Protein AF-A0A174TUD9-F1 (afdb_monomer_lite)

Foldseek 3Di:
DDPDDDDQPAWDFDAAPQPRDTDTDNDPPDRHNDPVSVVNVVVVVLQVVQWDWAAAPQPRDIDIDSDDPDRHRDPVSVVVVVVVVVVVVVVVVVVVVPPDPDDDDDDDDD

Sequence (110 aa):
MKAGEHTVGQPFKLICKCCGKEFESKRSNTLFCGPNCRAKFYRQEAAENRKRECVCENCGMTFTTTRSDVKFCCDECRYAAQIKRQGARKKALRETKHEPALPDKEQKAA

Radius of gyration: 32.43 Å; chains: 1; bounding box: 46×22×115 Å

Structure (mmCIF, N/CA/C/O backbone):
data_AF-A0A174TUD9-F1
#
_entry.id   AF-A0A174TUD9-F1
#
loop_
_atom_site.group_PDB
_atom_site.id
_atom_site.type_symbol
_atom_site.label_atom_id
_atom_site.label_alt_id
_atom_site.label_comp_id
_atom_site.label_asym_id
_atom_site.label_entity_id
_atom_site.label_seq_id
_atom_site.pdbx_PDB_ins_code
_atom_site.Cartn_x
_atom_site.Cartn_y
_atom_site.Cartn_z
_atom_site.occupancy
_atom_site.B_iso_or_equiv
_atom_site.auth_seq_id
_atom_site.auth_comp_id
_atom_site.auth_asym_id
_atom_site.auth_atom_id
_atom_site.pdbx_PDB_model_num
ATOM 1 N N . MET A 1 1 ? -3.784 -12.865 35.724 1.00 46.25 1 MET A N 1
ATOM 2 C CA . MET A 1 1 ? -5.047 -12.166 36.043 1.00 46.25 1 MET A CA 1
ATOM 3 C C . MET A 1 1 ? -6.158 -13.200 35.982 1.00 46.25 1 MET A C 1
ATOM 5 O O . MET A 1 1 ? -6.319 -13.816 34.937 1.00 46.25 1 MET A O 1
ATOM 9 N N . LYS A 1 2 ? -6.805 -13.504 37.113 1.00 45.38 2 LYS A N 1
ATOM 10 C CA . LYS A 1 2 ? -7.847 -14.539 37.188 1.00 45.38 2 LYS A CA 1
ATOM 11 C C . LYS A 1 2 ? -9.065 -14.101 36.372 1.00 45.38 2 LYS A C 1
ATOM 13 O O . LYS A 1 2 ? -9.601 -13.021 36.595 1.00 45.38 2 LYS A O 1
ATOM 18 N N . ALA A 1 3 ? -9.489 -14.948 35.440 1.00 55.81 3 ALA A N 1
ATOM 19 C CA . ALA A 1 3 ? -10.793 -14.849 34.807 1.00 55.81 3 ALA A CA 1
ATOM 20 C C . ALA A 1 3 ? -11.847 -15.266 35.841 1.00 55.81 3 ALA A C 1
ATOM 22 O O . ALA A 1 3 ? -11.876 -16.431 36.228 1.00 55.81 3 ALA A O 1
ATOM 23 N N . GLY A 1 4 ? -12.673 -14.338 36.327 1.00 60.88 4 GLY A N 1
ATOM 24 C CA . GLY A 1 4 ? -13.830 -14.746 37.128 1.00 60.88 4 GLY A CA 1
ATOM 25 C C . GLY A 1 4 ? -14.550 -13.662 37.916 1.00 60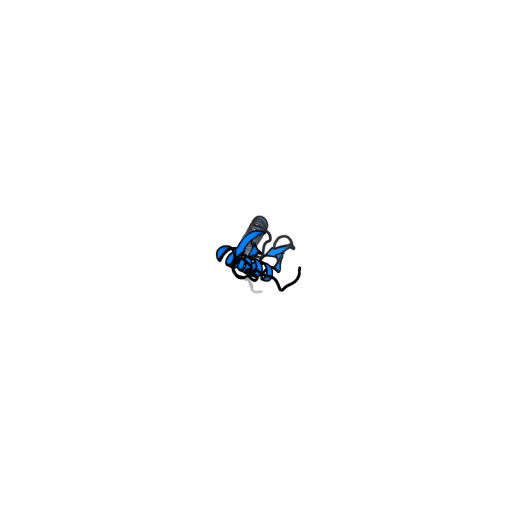.88 4 GLY A C 1
ATOM 26 O O . GLY A 1 4 ? -15.771 -13.687 37.957 1.00 60.88 4 GLY A O 1
ATOM 27 N N . GLU A 1 5 ? -13.853 -12.688 38.494 1.00 56.50 5 GLU A N 1
ATOM 28 C CA . GLU A 1 5 ? -14.497 -11.718 39.392 1.00 56.50 5 GLU A CA 1
ATOM 29 C C . GLU A 1 5 ? -14.609 -10.357 38.709 1.00 56.50 5 GLU A C 1
ATOM 31 O O . GLU A 1 5 ? -13.723 -9.512 38.800 1.00 56.50 5 GLU A O 1
ATOM 36 N N . HIS A 1 6 ? -15.701 -10.157 37.973 1.00 63.59 6 HIS A N 1
ATOM 37 C CA . HIS A 1 6 ? -16.138 -8.823 37.577 1.00 63.59 6 HIS A CA 1
ATOM 38 C C . HIS A 1 6 ? -17.434 -8.492 38.307 1.00 63.59 6 HIS A C 1
ATOM 40 O O . HIS A 1 6 ? -18.394 -9.261 38.295 1.00 63.59 6 HIS A O 1
ATOM 46 N N . THR A 1 7 ? -17.451 -7.330 38.946 1.00 66.25 7 THR A N 1
ATOM 47 C CA . THR A 1 7 ? -18.651 -6.758 39.544 1.00 66.25 7 THR A CA 1
ATOM 48 C C . THR A 1 7 ? -19.659 -6.475 38.431 1.00 66.25 7 THR A C 1
ATOM 50 O O . THR A 1 7 ? -19.374 -5.771 37.458 1.00 66.25 7 THR A O 1
ATOM 53 N N . VAL A 1 8 ? -20.846 -7.074 38.535 1.00 68.25 8 VAL A N 1
ATOM 54 C CA . VAL A 1 8 ? -21.932 -6.872 37.571 1.00 68.25 8 VAL A CA 1
ATOM 55 C C . VAL A 1 8 ? -22.274 -5.378 37.543 1.00 68.25 8 VAL A C 1
ATOM 57 O O . VAL A 1 8 ? -22.743 -4.830 38.534 1.00 68.25 8 VAL A O 1
ATOM 60 N N . GLY A 1 9 ? -22.001 -4.710 36.417 1.00 72.00 9 GLY A N 1
ATOM 61 C CA . GLY A 1 9 ? -22.307 -3.289 36.204 1.00 72.00 9 GLY A CA 1
ATOM 62 C C . GLY A 1 9 ? -21.101 -2.354 36.071 1.00 72.00 9 GLY A C 1
ATOM 63 O O . GLY A 1 9 ? -21.279 -1.239 35.581 1.00 72.00 9 GLY A O 1
ATOM 64 N N . GLN A 1 10 ? -19.882 -2.783 36.419 1.00 80.12 10 GLN A N 1
ATOM 65 C CA . GLN A 1 10 ? -18.691 -1.949 36.229 1.00 80.12 10 GLN A CA 1
ATOM 66 C C . GLN A 1 10 ? -18.152 -2.074 34.790 1.00 80.12 10 GLN A C 1
ATOM 68 O O . GLN A 1 10 ? -17.996 -3.192 34.290 1.00 80.12 10 GLN A O 1
ATOM 73 N N . PRO A 1 11 ? -17.863 -0.959 34.091 1.00 85.69 11 PRO A N 1
ATOM 74 C CA . PRO A 1 11 ? -17.259 -1.020 32.768 1.00 85.69 11 PRO A CA 1
ATOM 75 C C . PRO A 1 11 ? -15.817 -1.540 32.838 1.00 85.69 11 PRO A C 1
ATOM 77 O O . PRO A 1 11 ? -15.053 -1.226 33.750 1.00 85.69 11 PRO A O 1
ATOM 80 N N . PHE A 1 12 ? -15.428 -2.309 31.826 1.00 86.81 12 PHE A N 1
ATOM 81 C CA . PHE A 1 12 ? -14.061 -2.768 31.631 1.00 86.81 12 PHE A CA 1
ATOM 82 C C . PHE A 1 12 ? -13.237 -1.666 30.977 1.00 86.81 12 PHE A C 1
ATOM 84 O O . PHE A 1 12 ? -13.613 -1.171 29.913 1.00 86.81 12 PHE A O 1
ATOM 91 N N . LYS A 1 13 ? -12.087 -1.341 31.571 1.00 92.56 13 LYS A N 1
ATOM 92 C CA . LYS A 1 13 ? -11.052 -0.534 30.920 1.00 92.56 13 LYS A CA 1
ATOM 93 C C . LYS A 1 13 ? -10.239 -1.439 30.001 1.00 92.56 13 LYS A C 1
ATOM 95 O O . LYS A 1 13 ? -9.560 -2.353 30.464 1.00 92.56 13 LYS A O 1
ATOM 100 N N . LEU A 1 14 ? -10.366 -1.223 28.698 1.00 93.50 14 LEU A N 1
ATOM 101 C CA . LEU A 1 14 ? -9.751 -2.023 27.643 1.00 93.50 14 LEU A CA 1
ATOM 102 C C . LEU A 1 14 ? -8.869 -1.135 26.767 1.00 93.50 14 LEU A C 1
ATOM 104 O O . LEU A 1 14 ? -9.092 0.067 26.654 1.00 93.50 14 LEU A O 1
ATOM 108 N N . ILE A 1 15 ? -7.882 -1.734 26.105 1.00 95.81 15 ILE A N 1
ATOM 109 C CA . ILE A 1 15 ? -6.998 -1.031 25.170 1.00 95.81 15 ILE A CA 1
ATOM 110 C C . ILE A 1 15 ? -7.448 -1.340 23.746 1.00 95.81 15 ILE A C 1
ATOM 112 O O . ILE A 1 15 ? -7.594 -2.497 23.353 1.00 95.81 15 ILE A O 1
ATOM 116 N N . CYS A 1 16 ? -7.677 -0.299 22.947 1.00 96.50 16 CYS A N 1
ATOM 117 C CA . CYS A 1 16 ? -8.093 -0.460 21.562 1.00 96.50 16 CYS A CA 1
ATOM 118 C C . CYS A 1 16 ? -6.964 -1.072 20.724 1.00 96.50 16 CYS A C 1
ATOM 120 O O . CYS A 1 16 ? -5.931 -0.433 20.515 1.00 96.50 16 CYS A O 1
ATOM 122 N N . LYS A 1 17 ? -7.203 -2.247 20.127 1.00 95.38 17 LYS A N 1
ATOM 123 C CA . LYS A 1 17 ? -6.224 -2.953 19.276 1.00 95.38 17 LYS A CA 1
ATOM 124 C C . LYS A 1 17 ? -5.786 -2.153 18.036 1.00 95.38 17 LYS A C 1
ATOM 126 O O . LYS A 1 17 ? -4.755 -2.442 17.446 1.00 95.38 17 LYS A O 1
ATOM 131 N N . CYS A 1 18 ? -6.567 -1.151 17.622 1.00 95.25 18 CYS A N 1
ATOM 132 C CA . CYS A 1 18 ? -6.258 -0.321 16.454 1.00 95.25 18 CYS A CA 1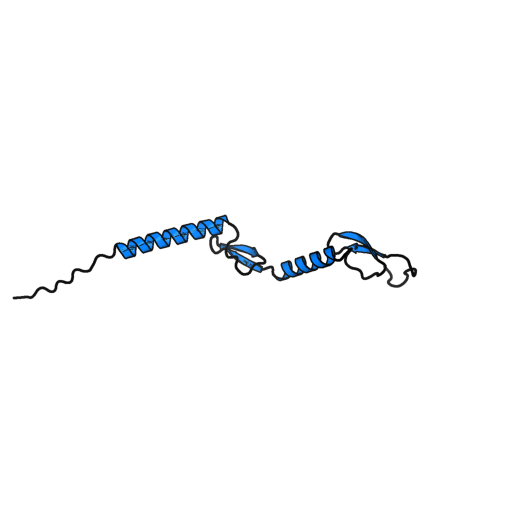
ATOM 133 C C . CYS A 1 18 ? -5.420 0.926 16.778 1.00 95.25 18 CYS A C 1
ATOM 135 O O . CYS A 1 18 ? -4.546 1.290 15.996 1.00 95.25 18 CYS A O 1
ATOM 137 N N . CYS A 1 19 ? -5.719 1.628 17.875 1.00 95.00 19 CYS A N 1
ATOM 138 C CA . CYS A 1 19 ? -5.123 2.939 18.165 1.00 95.00 19 CYS A CA 1
ATOM 139 C C . CYS A 1 19 ? -4.372 3.017 19.496 1.00 95.00 19 CYS A C 1
ATOM 141 O O . CYS A 1 19 ? -3.832 4.074 19.803 1.00 95.00 19 CYS A O 1
ATOM 143 N N . GLY A 1 20 ? -4.369 1.946 20.293 1.00 95.06 20 GLY A N 1
ATOM 144 C CA . GLY A 1 20 ? -3.677 1.885 21.582 1.00 95.06 20 GLY A CA 1
ATOM 145 C C . GLY A 1 20 ? -4.311 2.719 22.698 1.00 95.06 20 GLY A C 1
ATOM 146 O O . GLY A 1 20 ? -3.792 2.730 23.805 1.00 95.06 20 GLY A O 1
ATOM 147 N N . LYS A 1 21 ? -5.428 3.412 22.440 1.00 95.50 21 LYS A N 1
ATOM 148 C CA . LYS A 1 21 ? -6.119 4.215 23.458 1.00 95.50 21 LYS A CA 1
ATOM 149 C C . LYS A 1 21 ? -6.909 3.330 24.416 1.00 95.50 21 LYS A C 1
ATOM 151 O O . LYS A 1 21 ? -7.566 2.382 23.973 1.00 95.50 21 LYS A O 1
ATOM 156 N N . GLU A 1 22 ? -6.896 3.697 25.691 1.00 95.81 22 GLU A N 1
ATOM 157 C CA . GLU A 1 22 ? -7.800 3.140 26.693 1.00 95.81 22 GLU A CA 1
ATOM 158 C C . GLU A 1 22 ? -9.242 3.585 26.424 1.00 95.81 22 GLU A C 1
ATOM 160 O O . GLU A 1 22 ? -9.499 4.722 26.020 1.00 95.81 22 GLU A O 1
ATOM 165 N N . PHE A 1 23 ? -10.187 2.670 26.608 1.00 94.50 23 PHE A N 1
ATOM 166 C CA . PHE A 1 23 ? -11.613 2.933 26.490 1.00 94.50 23 PHE A CA 1
ATOM 167 C C . PHE A 1 23 ? -12.411 2.032 27.428 1.00 94.50 23 PHE A C 1
ATOM 169 O O . PHE A 1 23 ? -11.953 0.966 27.838 1.00 94.50 23 PHE A O 1
ATOM 176 N N . GLU A 1 24 ? -13.629 2.457 27.738 1.00 93.56 24 GLU A N 1
ATOM 177 C CA . GLU A 1 24 ? -14.536 1.718 28.604 1.00 93.56 24 GLU A CA 1
ATOM 178 C C . GLU A 1 24 ? -15.568 0.939 27.787 1.00 93.56 24 GLU A C 1
ATOM 180 O O . GLU A 1 24 ? -16.151 1.456 26.831 1.00 93.56 24 GLU A O 1
ATOM 185 N N . SER A 1 25 ? -15.814 -0.318 28.158 1.00 89.88 25 SER A N 1
ATOM 186 C CA . SER A 1 25 ? -16.877 -1.126 27.561 1.00 89.88 25 SER A CA 1
ATOM 187 C C . SER A 1 25 ? -17.614 -1.955 28.595 1.00 89.88 25 SER A C 1
ATOM 189 O O . SER A 1 25 ? -17.034 -2.463 29.547 1.00 89.88 25 SER A O 1
ATOM 191 N N . LYS A 1 26 ? -18.907 -2.173 28.354 1.00 87.69 26 LYS A N 1
ATOM 192 C CA . LYS A 1 26 ? -19.735 -3.094 29.144 1.00 87.69 26 LYS A CA 1
ATOM 193 C C . LYS A 1 26 ? -19.366 -4.563 28.914 1.00 87.69 26 LYS A C 1
ATOM 195 O O . LYS A 1 26 ? -19.738 -5.412 29.713 1.00 87.69 26 LYS A O 1
ATOM 200 N N . ARG A 1 27 ? -18.676 -4.881 27.810 1.00 87.00 27 ARG A N 1
ATOM 201 C CA . ARG A 1 27 ? -18.255 -6.251 27.478 1.00 87.00 27 ARG A CA 1
ATOM 202 C C . ARG A 1 27 ? -16.740 -6.359 27.546 1.00 87.00 27 ARG A C 1
ATOM 204 O O . ARG A 1 27 ? -16.046 -5.598 26.870 1.00 87.00 27 ARG A O 1
ATOM 211 N N . SER A 1 28 ? -16.247 -7.360 28.266 1.00 85.44 28 SER A N 1
ATOM 212 C CA . SER A 1 28 ? -14.816 -7.648 28.427 1.00 85.44 28 SER A CA 1
ATOM 213 C C . SER A 1 28 ? -14.105 -8.021 27.122 1.00 85.44 28 SER A C 1
ATOM 215 O O . SER A 1 28 ? -12.901 -7.827 27.003 1.00 85.44 28 SER A O 1
ATOM 217 N N . ASN A 1 29 ? -14.835 -8.515 26.117 1.00 88.12 29 ASN A N 1
ATOM 218 C CA . ASN A 1 29 ? -14.284 -8.944 24.827 1.00 88.12 29 ASN A CA 1
ATOM 219 C C . ASN A 1 29 ? -14.261 -7.844 23.748 1.00 88.12 29 ASN A C 1
ATOM 221 O O . ASN A 1 29 ? -14.057 -8.134 22.567 1.00 88.12 29 ASN A O 1
ATOM 225 N N . THR A 1 30 ? -14.507 -6.585 24.112 1.00 92.12 30 THR A N 1
ATOM 226 C CA . THR A 1 30 ? -14.530 -5.494 23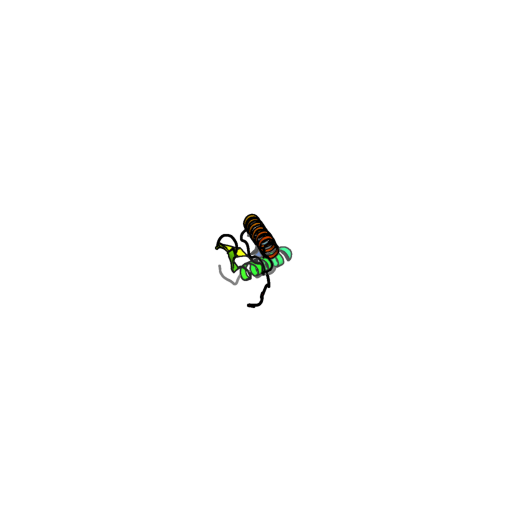.130 1.00 92.12 30 THR A CA 1
ATOM 227 C C . THR A 1 30 ? -13.107 -5.156 22.693 1.00 92.12 30 THR A C 1
ATOM 229 O O . THR A 1 30 ? -12.287 -4.753 23.504 1.00 92.12 30 THR A O 1
ATOM 232 N N . LEU A 1 31 ? -12.804 -5.293 21.400 1.00 94.12 31 LEU A N 1
ATOM 233 C CA . LEU A 1 31 ? -11.438 -5.107 20.881 1.00 94.12 31 LEU A CA 1
ATOM 234 C C . LEU A 1 31 ? -11.119 -3.669 20.448 1.00 94.12 31 LEU A C 1
ATOM 236 O O . LEU A 1 31 ? -9.952 -3.294 20.316 1.00 94.12 31 LEU A O 1
ATOM 240 N N . PHE A 1 32 ? -12.146 -2.871 20.159 1.00 96.69 32 PHE A N 1
ATOM 241 C CA . PHE A 1 32 ? -12.001 -1.561 19.531 1.00 96.69 32 PHE A CA 1
ATOM 242 C C . PHE A 1 32 ? -12.811 -0.514 20.285 1.00 96.69 32 PHE A C 1
ATOM 244 O O . PHE A 1 32 ? -13.960 -0.770 20.636 1.00 96.69 32 PHE A O 1
ATOM 251 N N . CYS A 1 33 ? -12.266 0.695 20.423 1.00 94.62 33 CYS A N 1
ATOM 252 C CA . CYS A 1 33 ? -12.973 1.823 21.036 1.00 94.62 33 CYS A CA 1
ATOM 253 C C . CYS A 1 33 ? -14.153 2.353 20.200 1.00 94.62 33 CYS A C 1
ATOM 255 O O . CYS A 1 33 ? -14.876 3.238 20.642 1.00 94.62 33 CYS A O 1
ATOM 257 N N . GLY A 1 34 ? -14.351 1.837 18.982 1.00 94.94 34 GLY A N 1
ATOM 258 C CA . GLY A 1 34 ? -15.472 2.208 18.127 1.00 94.94 34 GLY A CA 1
ATOM 259 C C . GLY A 1 34 ? -15.407 1.605 16.717 1.00 94.94 34 GLY A C 1
ATOM 260 O O . GLY A 1 34 ? -14.403 0.981 16.343 1.00 94.94 34 GLY A O 1
ATOM 261 N N . PRO A 1 35 ? -16.455 1.819 15.898 1.00 95.50 35 PRO A N 1
ATOM 262 C CA . PRO A 1 35 ? -16.577 1.241 14.556 1.00 95.50 35 PRO A CA 1
ATOM 263 C C . PRO A 1 35 ? -15.483 1.717 13.591 1.00 95.50 35 PRO A C 1
ATOM 265 O O . PRO A 1 35 ? -15.006 0.936 12.769 1.00 95.50 35 PRO A O 1
ATOM 268 N N . ASN A 1 36 ? -15.007 2.956 13.736 1.00 96.69 36 ASN A N 1
ATOM 269 C CA . ASN A 1 36 ? -13.921 3.496 12.914 1.00 96.69 36 ASN A CA 1
ATOM 270 C C . ASN A 1 36 ? -12.599 2.750 13.141 1.00 96.69 36 ASN A C 1
ATOM 272 O O . ASN A 1 36 ? -11.907 2.405 12.183 1.00 96.69 36 ASN A O 1
ATOM 276 N N . CYS A 1 37 ? -12.271 2.455 14.403 1.00 96.69 37 CYS A N 1
ATOM 277 C CA . CYS A 1 37 ? -11.086 1.672 14.754 1.00 96.69 37 CYS A CA 1
ATOM 278 C C . CYS A 1 37 ? -11.216 0.218 14.293 1.00 96.69 37 CYS A C 1
ATOM 280 O O . CYS A 1 37 ? -10.255 -0.337 13.767 1.00 96.69 37 CYS A O 1
ATOM 282 N N . ARG A 1 38 ? -12.414 -0.372 14.400 1.00 95.94 38 ARG A N 1
ATOM 283 C CA . ARG A 1 38 ? -12.695 -1.704 13.848 1.00 95.94 38 ARG A CA 1
ATOM 284 C C . ARG A 1 38 ? -12.434 -1.751 12.341 1.00 95.94 38 ARG A C 1
ATOM 286 O O . ARG A 1 38 ? -11.689 -2.603 11.869 1.00 95.94 38 ARG A O 1
ATOM 293 N N . ALA A 1 39 ? -13.014 -0.817 11.587 1.00 96.81 39 ALA A N 1
ATOM 294 C CA . ALA A 1 39 ? -12.842 -0.753 10.139 1.00 96.81 39 ALA A CA 1
ATOM 295 C C . ALA A 1 39 ? -11.379 -0.498 9.744 1.00 96.81 39 ALA A C 1
ATOM 297 O O . ALA A 1 39 ? -10.871 -1.126 8.819 1.00 96.81 39 ALA A O 1
ATOM 298 N N . LYS A 1 40 ? -10.678 0.398 10.451 1.00 96.94 40 LYS A N 1
ATOM 299 C C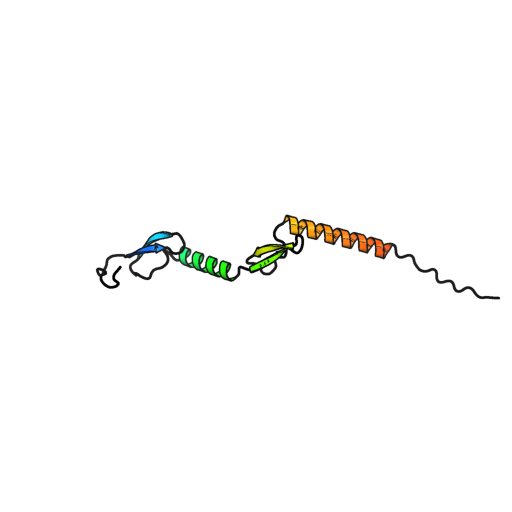A . LYS A 1 40 ? -9.262 0.688 10.196 1.00 96.94 40 LYS A CA 1
ATOM 300 C C . LYS A 1 40 ? -8.380 -0.541 10.421 1.00 96.94 40 LYS A C 1
ATOM 302 O O . LYS A 1 40 ? -7.578 -0.838 9.543 1.00 96.94 40 LYS A O 1
ATOM 307 N N . PHE A 1 41 ? -8.570 -1.256 11.529 1.00 96.94 41 PHE A N 1
ATOM 308 C CA . PHE A 1 41 ? -7.803 -2.462 11.843 1.00 96.94 41 PHE A CA 1
ATOM 309 C C . PHE A 1 41 ? -7.936 -3.518 10.740 1.00 96.94 41 PHE A C 1
ATOM 311 O O . PHE A 1 41 ? -6.934 -3.933 10.167 1.00 96.94 41 PHE A O 1
ATOM 318 N N . TYR A 1 42 ? -9.166 -3.876 10.357 1.00 95.50 42 TYR A N 1
ATOM 319 C CA . TYR A 1 42 ? -9.370 -4.892 9.320 1.00 95.50 42 TYR A CA 1
ATOM 320 C C . TYR A 1 42 ? -8.907 -4.440 7.929 1.00 95.50 42 TYR A C 1
ATOM 322 O O . TYR A 1 42 ? -8.425 -5.256 7.148 1.00 95.50 42 TYR A O 1
ATOM 330 N N . ARG A 1 43 ? -8.982 -3.140 7.603 1.00 95.06 43 ARG A N 1
ATOM 331 C CA . ARG A 1 43 ? -8.389 -2.614 6.358 1.00 95.06 43 ARG A CA 1
ATOM 332 C C . ARG A 1 43 ? -6.864 -2.727 6.345 1.00 95.06 43 ARG A C 1
ATOM 334 O O . ARG A 1 43 ? -6.305 -3.004 5.287 1.00 95.06 43 ARG A O 1
ATOM 341 N N . GLN A 1 44 ? -6.208 -2.495 7.482 1.00 94.19 44 GLN A N 1
ATOM 342 C CA . GLN A 1 44 ? -4.759 -2.657 7.621 1.00 94.19 44 GLN A CA 1
ATOM 343 C C . GLN A 1 44 ? -4.369 -4.130 7.508 1.00 94.19 44 GLN A C 1
ATOM 345 O O . GLN A 1 44 ? -3.531 -4.456 6.683 1.00 94.19 44 GLN A O 1
ATOM 350 N N . GLU A 1 45 ? -5.041 -5.025 8.231 1.00 95.19 45 GLU A N 1
ATOM 351 C CA . GLU A 1 45 ? -4.805 -6.474 8.162 1.00 95.19 45 GLU A CA 1
ATOM 352 C C . GLU A 1 45 ? -4.989 -7.020 6.736 1.00 95.19 45 GLU A C 1
ATOM 354 O O . GLU A 1 45 ? -4.134 -7.734 6.217 1.00 95.19 45 GLU A O 1
ATOM 359 N N . ALA A 1 46 ? -6.043 -6.590 6.036 1.00 93.69 46 ALA A N 1
ATOM 360 C CA . ALA A 1 46 ? -6.241 -6.934 4.631 1.00 93.69 46 ALA A CA 1
ATOM 361 C C . ALA A 1 46 ? -5.176 -6.325 3.701 1.00 93.69 46 ALA A C 1
ATOM 363 O O . ALA A 1 46 ? -4.925 -6.858 2.621 1.00 93.69 46 ALA A O 1
ATOM 364 N N . ALA A 1 47 ? -4.576 -5.183 4.050 1.00 92.62 47 ALA A N 1
ATOM 365 C CA . ALA A 1 47 ? -3.452 -4.627 3.301 1.00 92.62 47 ALA A CA 1
ATOM 366 C C . ALA A 1 47 ? -2.175 -5.440 3.542 1.00 92.62 47 ALA A C 1
ATOM 368 O O . ALA A 1 47 ? -1.526 -5.788 2.563 1.00 92.62 47 ALA A O 1
ATOM 369 N N . GLU A 1 48 ? -1.871 -5.801 4.792 1.00 93.25 48 GLU A N 1
ATOM 370 C CA . GLU A 1 48 ? -0.749 -6.677 5.156 1.00 93.25 48 GLU A CA 1
ATOM 371 C C . GLU A 1 48 ? -0.845 -8.036 4.457 1.00 93.25 48 GLU A C 1
ATOM 373 O O . GLU A 1 48 ? 0.111 -8.460 3.823 1.00 93.25 48 GLU A O 1
ATOM 378 N N . ASN A 1 49 ? -2.022 -8.668 4.459 1.00 93.19 49 ASN A N 1
ATOM 379 C CA . ASN A 1 49 ? -2.225 -9.959 3.794 1.00 93.19 49 ASN A CA 1
ATOM 380 C C . ASN A 1 49 ? -2.067 -9.892 2.260 1.00 93.19 49 ASN A C 1
ATOM 382 O O . ASN A 1 49 ? -1.778 -10.890 1.611 1.00 93.19 49 ASN A O 1
ATOM 386 N N . ARG A 1 50 ? -2.272 -8.713 1.658 1.00 93.25 50 ARG A N 1
ATOM 387 C CA . ARG A 1 50 ? -2.057 -8.476 0.219 1.00 93.25 50 ARG A CA 1
ATOM 388 C C . ARG A 1 50 ? -0.643 -7.995 -0.099 1.00 93.25 50 ARG A C 1
ATOM 390 O O . ARG A 1 50 ? -0.339 -7.813 -1.281 1.00 93.25 50 ARG A O 1
ATOM 397 N N . LYS A 1 51 ? 0.196 -7.727 0.910 1.00 93.00 51 LYS A N 1
ATOM 398 C CA . LYS A 1 51 ? 1.584 -7.338 0.673 1.00 93.00 51 LYS A CA 1
ATOM 399 C C . LYS A 1 51 ? 2.315 -8.491 0.021 1.00 93.00 51 LYS A C 1
ATOM 401 O O . LYS A 1 51 ? 2.171 -9.650 0.390 1.00 93.00 51 LYS A O 1
ATOM 406 N N . ARG A 1 52 ? 3.124 -8.128 -0.955 1.00 93.50 52 ARG A N 1
ATOM 407 C CA . ARG A 1 52 ? 3.961 -9.046 -1.703 1.00 93.50 52 ARG A CA 1
ATOM 408 C C . ARG A 1 52 ? 5.223 -8.335 -2.125 1.00 93.50 52 ARG A C 1
ATOM 410 O O . ARG A 1 52 ? 5.225 -7.117 -2.329 1.00 93.50 52 ARG A O 1
ATOM 417 N N . GLU A 1 53 ? 6.273 -9.115 -2.276 1.00 94.94 53 GLU A N 1
ATOM 418 C CA . GLU A 1 53 ? 7.520 -8.648 -2.851 1.00 94.94 53 GLU A CA 1
ATOM 419 C C . GLU A 1 53 ? 7.417 -8.697 -4.374 1.00 94.94 53 GLU A C 1
ATOM 421 O O . GLU A 1 53 ? 6.882 -9.636 -4.963 1.00 94.94 53 GLU A O 1
ATOM 426 N N . CYS A 1 54 ? 7.863 -7.630 -5.020 1.00 94.81 54 CYS A N 1
ATOM 427 C CA . CYS A 1 54 ? 7.907 -7.484 -6.465 1.00 94.81 54 CYS A CA 1
ATOM 428 C C . CYS A 1 54 ? 9.297 -6.991 -6.857 1.00 94.81 54 CYS A C 1
ATOM 430 O O . CYS A 1 54 ? 9.930 -6.236 -6.122 1.00 94.81 54 CYS A O 1
ATOM 432 N N . VAL A 1 55 ? 9.774 -7.408 -8.026 1.00 96.69 55 VAL A N 1
ATOM 433 C CA . VAL A 1 55 ? 11.053 -6.954 -8.578 1.00 96.69 55 VAL A CA 1
ATOM 434 C C . VAL A 1 55 ? 10.786 -5.799 -9.535 1.00 96.69 55 VAL A C 1
ATOM 436 O O . VAL A 1 55 ? 9.906 -5.882 -10.389 1.00 96.69 55 VAL A O 1
ATOM 439 N N . CYS A 1 56 ? 11.529 -4.705 -9.390 1.00 97.06 56 CYS A N 1
ATOM 440 C CA . CYS A 1 56 ? 11.417 -3.556 -10.279 1.00 97.06 56 CYS A CA 1
ATOM 441 C C . CYS A 1 56 ? 11.926 -3.904 -11.685 1.00 97.06 56 CYS A C 1
ATOM 443 O O . CYS A 1 56 ? 13.100 -4.224 -11.854 1.00 97.06 56 CYS A O 1
ATOM 445 N N . GLU A 1 57 ? 11.086 -3.735 -12.709 1.00 95.81 57 GLU A N 1
ATOM 446 C CA . GLU A 1 57 ? 11.449 -4.014 -14.110 1.00 95.81 57 GLU A CA 1
ATOM 447 C C . GLU A 1 57 ? 12.569 -3.094 -14.644 1.00 95.81 57 GLU A C 1
ATOM 449 O O . GLU A 1 57 ? 13.205 -3.421 -15.642 1.00 95.81 57 GLU A O 1
ATOM 454 N N . ASN A 1 58 ? 12.821 -1.936 -14.013 1.00 96.00 58 ASN A N 1
ATOM 455 C CA . ASN A 1 58 ? 13.857 -0.997 -14.466 1.00 96.00 58 ASN A CA 1
ATOM 456 C C . ASN A 1 58 ? 15.207 -1.157 -13.751 1.00 96.00 58 ASN A C 1
ATOM 458 O O . ASN A 1 58 ? 16.238 -1.098 -14.415 1.00 96.00 58 ASN A O 1
ATOM 462 N N . CYS A 1 59 ? 15.215 -1.282 -12.418 1.00 96.00 59 CYS A N 1
ATOM 463 C CA . CYS A 1 59 ? 16.453 -1.329 -11.626 1.00 96.00 59 CYS A CA 1
ATOM 464 C C . CYS A 1 59 ? 16.748 -2.701 -11.005 1.00 96.00 59 CYS A C 1
ATOM 466 O O . CYS A 1 59 ? 17.807 -2.868 -10.414 1.00 96.00 59 CYS A O 1
ATOM 468 N N . GLY A 1 60 ? 15.828 -3.668 -11.098 1.00 94.88 60 GLY A N 1
ATOM 469 C CA . GLY A 1 60 ? 16.005 -5.010 -10.536 1.00 94.88 60 GLY A CA 1
ATOM 470 C C . GLY A 1 60 ? 15.903 -5.098 -9.010 1.00 94.88 60 GLY A C 1
ATOM 471 O O . GLY A 1 60 ? 16.000 -6.192 -8.465 1.00 94.88 60 GLY A O 1
ATOM 472 N N . MET A 1 61 ? 15.683 -3.985 -8.303 1.00 95.81 61 MET A N 1
ATOM 473 C CA . MET A 1 61 ? 15.516 -3.998 -6.846 1.00 95.81 61 MET A CA 1
ATOM 474 C C . MET A 1 61 ? 14.176 -4.614 -6.445 1.00 95.81 61 MET A C 1
ATOM 476 O O . MET A 1 61 ? 13.148 -4.360 -7.082 1.00 95.81 61 MET A O 1
ATOM 480 N N . THR A 1 62 ? 14.180 -5.380 -5.358 1.00 96.75 62 THR A N 1
ATOM 481 C CA . THR A 1 62 ? 12.964 -5.880 -4.717 1.00 96.75 62 THR A CA 1
ATOM 482 C C . THR A 1 62 ? 12.292 -4.768 -3.915 1.00 96.75 62 THR A C 1
ATOM 484 O O . THR A 1 62 ? 12.944 -3.962 -3.254 1.00 96.75 62 THR A O 1
ATOM 487 N N . PHE A 1 63 ? 10.967 -4.693 -3.991 1.00 95.81 63 PHE A N 1
ATOM 488 C CA . PHE A 1 63 ? 10.159 -3.752 -3.223 1.00 95.81 63 PHE A CA 1
ATOM 489 C C . PHE A 1 63 ? 8.827 -4.391 -2.835 1.00 95.81 63 PHE A C 1
ATOM 491 O O . PHE A 1 63 ? 8.308 -5.267 -3.527 1.00 95.81 63 PHE A O 1
ATOM 498 N N . THR A 1 64 ? 8.249 -3.940 -1.726 1.00 95.25 64 THR A N 1
ATOM 499 C CA . THR A 1 64 ? 6.947 -4.427 -1.270 1.00 95.25 64 THR A CA 1
ATOM 500 C C . THR A 1 64 ? 5.829 -3.564 -1.839 1.00 95.25 64 THR A C 1
ATOM 502 O O . THR A 1 64 ? 5.879 -2.336 -1.784 1.00 95.25 64 THR A O 1
ATOM 505 N N . THR A 1 65 ? 4.777 -4.196 -2.346 1.00 94.25 65 THR A N 1
ATOM 506 C CA . THR A 1 65 ? 3.566 -3.504 -2.795 1.00 94.25 65 THR A CA 1
ATOM 507 C C . THR A 1 65 ? 2.326 -4.293 -2.407 1.00 94.25 65 THR A C 1
ATOM 509 O O . THR A 1 65 ? 2.367 -5.509 -2.246 1.00 94.25 65 THR A O 1
ATOM 512 N N . THR A 1 66 ? 1.205 -3.597 -2.247 1.00 93.12 66 THR A N 1
ATOM 513 C CA . THR A 1 66 ? -0.122 -4.206 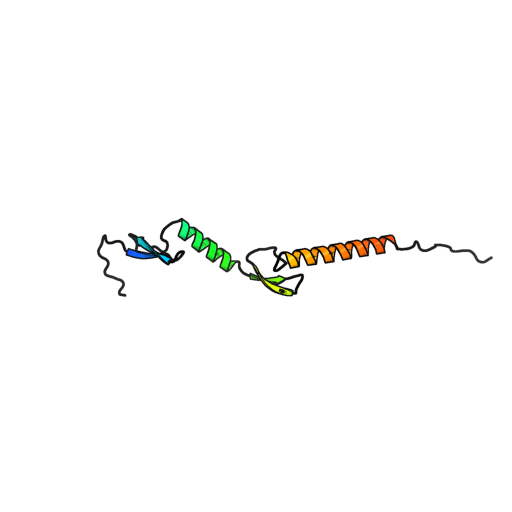-2.063 1.00 93.12 66 THR A CA 1
ATOM 514 C C . THR A 1 66 ? -0.898 -4.315 -3.378 1.00 93.12 66 THR A C 1
ATOM 516 O O . THR A 1 66 ? -1.969 -4.919 -3.423 1.00 93.12 66 THR A O 1
ATOM 519 N N . ARG A 1 67 ? -0.387 -3.710 -4.459 1.00 90.25 67 ARG A N 1
ATOM 520 C CA . ARG A 1 67 ? -1.067 -3.603 -5.752 1.00 90.25 67 ARG A CA 1
ATOM 521 C C . ARG A 1 67 ? -0.597 -4.648 -6.763 1.00 90.25 67 ARG A C 1
ATOM 523 O O . ARG A 1 67 ? 0.583 -4.672 -7.105 1.00 90.25 67 ARG A O 1
ATOM 530 N N . SER A 1 68 ? -1.579 -5.375 -7.314 1.00 89.12 68 SER A N 1
ATOM 531 C CA . SER A 1 68 ? -1.734 -5.855 -8.708 1.00 89.12 68 SER A CA 1
ATOM 532 C C . SER A 1 68 ? -0.608 -5.670 -9.708 1.00 89.12 68 SER A C 1
ATOM 534 O O . SER A 1 68 ? -0.004 -6.607 -10.222 1.00 89.12 68 SER A O 1
ATOM 536 N N . ASP A 1 69 ? -0.455 -4.420 -10.058 1.00 91.62 69 ASP A N 1
ATOM 537 C CA . ASP A 1 69 ? -0.079 -3.972 -11.383 1.00 91.62 69 ASP A CA 1
ATOM 538 C C . ASP A 1 69 ? 1.209 -3.150 -11.344 1.00 91.62 69 ASP A C 1
ATOM 540 O O . ASP A 1 69 ? 1.688 -2.673 -12.372 1.00 91.62 69 ASP A O 1
ATOM 544 N N . VAL A 1 70 ? 1.774 -2.973 -10.148 1.00 94.06 70 VAL A N 1
ATOM 545 C CA . VAL A 1 70 ? 2.970 -2.169 -9.939 1.00 94.06 70 VAL A CA 1
ATOM 546 C C . VAL A 1 70 ? 4.197 -2.967 -10.359 1.00 94.06 70 VAL A C 1
ATOM 548 O O . VAL A 1 70 ? 4.495 -4.021 -9.807 1.00 94.06 70 VAL A O 1
ATOM 551 N N . LYS A 1 71 ? 4.911 -2.411 -11.337 1.00 95.50 71 LYS A N 1
ATOM 552 C CA . LYS A 1 71 ? 6.114 -2.982 -11.965 1.00 95.50 71 LYS A CA 1
ATOM 553 C C . LYS A 1 71 ? 7.405 -2.261 -11.582 1.00 95.50 71 LYS A C 1
ATOM 555 O O . LYS A 1 71 ? 8.495 -2.746 -11.863 1.00 95.50 71 LYS A O 1
ATOM 560 N N . PHE A 1 72 ? 7.292 -1.076 -10.986 1.00 97.06 72 PHE A N 1
ATOM 561 C CA . PHE A 1 72 ? 8.420 -0.197 -10.690 1.00 97.06 72 PHE A CA 1
ATOM 562 C C . PHE A 1 72 ? 8.403 0.194 -9.218 1.00 97.06 72 PHE A C 1
ATOM 564 O O . PHE A 1 72 ? 7.338 0.489 -8.677 1.00 97.06 72 PHE A O 1
ATOM 571 N N . CYS A 1 73 ? 9.580 0.225 -8.594 1.00 95.56 73 CYS A N 1
ATOM 572 C CA . CYS A 1 73 ? 9.726 0.581 -7.183 1.00 95.56 73 CYS A CA 1
ATOM 573 C C . CYS A 1 73 ? 9.446 2.066 -6.899 1.00 95.56 73 CYS A C 1
ATOM 575 O O . CYS A 1 73 ? 9.064 2.413 -5.786 1.00 95.56 73 CYS A O 1
ATOM 577 N N . CYS A 1 74 ? 9.619 2.941 -7.894 1.00 95.12 74 CYS A N 1
ATOM 578 C CA . CYS A 1 74 ? 9.399 4.378 -7.776 1.00 95.12 74 CYS A CA 1
ATOM 579 C C . CYS A 1 74 ? 9.026 5.016 -9.124 1.00 95.12 74 CYS A C 1
ATOM 581 O O . CYS A 1 74 ? 9.191 4.421 -10.198 1.00 95.12 74 CYS A O 1
ATOM 583 N N . ASP A 1 75 ? 8.552 6.259 -9.060 1.00 96.31 75 ASP A N 1
ATOM 584 C CA . ASP A 1 75 ? 8.166 7.051 -10.229 1.00 96.31 75 ASP A CA 1
ATOM 585 C C . ASP A 1 75 ? 9.347 7.348 -11.162 1.00 96.31 75 ASP A C 1
ATOM 587 O O . ASP A 1 75 ? 9.182 7.335 -12.383 1.00 96.31 75 ASP A O 1
ATOM 591 N N . GLU A 1 76 ? 10.553 7.513 -10.620 1.00 97.31 76 GLU A N 1
ATOM 592 C CA . GLU A 1 76 ? 11.773 7.693 -11.412 1.00 97.31 76 GLU A CA 1
ATOM 593 C C . GLU A 1 76 ? 12.090 6.447 -12.245 1.00 97.31 76 GLU A C 1
ATOM 595 O O . GLU A 1 76 ? 12.371 6.548 -13.440 1.00 97.31 76 GLU A O 1
ATOM 600 N N . CYS A 1 77 ? 11.967 5.251 -11.657 1.00 96.81 77 CYS A N 1
ATOM 601 C CA . CYS A 1 77 ? 12.151 3.995 -12.382 1.00 96.81 77 CYS A CA 1
ATOM 602 C C . CYS A 1 77 ? 11.105 3.809 -13.484 1.00 96.81 77 CYS A C 1
ATOM 604 O O . CYS A 1 77 ? 11.444 3.364 -14.583 1.00 96.81 77 CYS A O 1
ATOM 606 N N . ARG A 1 78 ? 9.849 4.191 -13.217 1.00 97.06 78 ARG A N 1
ATOM 607 C CA . ARG A 1 78 ? 8.782 4.195 -14.228 1.00 97.06 78 ARG A CA 1
ATOM 608 C C . ARG A 1 78 ? 9.129 5.135 -15.383 1.00 97.06 78 ARG A C 1
ATOM 610 O O . ARG A 1 78 ? 9.012 4.752 -16.548 1.00 97.06 78 ARG A O 1
ATOM 617 N N . TYR A 1 79 ? 9.572 6.351 -15.070 1.00 97.38 79 TYR A N 1
ATOM 618 C CA . TYR A 1 79 ? 9.911 7.363 -16.067 1.00 97.38 79 TYR A CA 1
ATOM 619 C C . TYR A 1 79 ? 11.136 6.971 -16.906 1.00 97.38 79 TYR A C 1
ATOM 621 O O . TYR A 1 79 ? 11.097 7.040 -18.136 1.00 97.38 79 TYR A O 1
ATOM 629 N N . ALA A 1 80 ? 12.193 6.457 -16.275 1.00 97.44 80 ALA A N 1
ATOM 630 C CA . ALA A 1 80 ? 13.380 5.965 -16.968 1.00 97.44 80 ALA A CA 1
ATOM 631 C C . ALA A 1 80 ? 13.048 4.809 -17.929 1.00 97.44 80 ALA A C 1
ATOM 633 O O . ALA A 1 80 ? 13.494 4.809 -19.081 1.00 97.44 80 ALA A O 1
ATOM 634 N N . ALA A 1 81 ? 12.217 3.853 -17.501 1.00 96.62 81 ALA A N 1
ATOM 6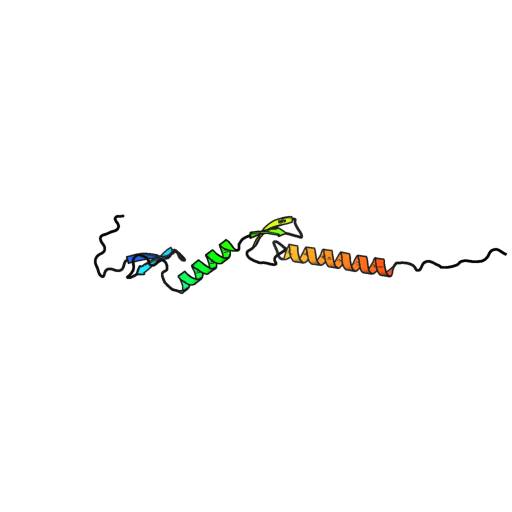35 C CA . ALA A 1 81 ? 11.745 2.772 -18.366 1.00 96.62 81 ALA A CA 1
ATOM 636 C C . ALA A 1 81 ? 10.938 3.300 -19.565 1.00 96.62 81 ALA A C 1
ATOM 638 O O . ALA A 1 81 ? 11.102 2.822 -20.692 1.00 96.62 81 ALA A O 1
ATOM 639 N N . GLN A 1 82 ? 10.102 4.321 -19.347 1.00 96.88 82 GLN A N 1
ATOM 640 C CA . GLN A 1 82 ? 9.345 4.975 -20.410 1.00 96.88 82 GLN A CA 1
ATOM 641 C C . GLN A 1 82 ? 10.268 5.633 -21.447 1.00 96.88 82 GLN A C 1
ATOM 643 O O . GLN A 1 82 ? 10.073 5.415 -22.645 1.00 96.88 82 GLN A O 1
ATOM 648 N N . ILE A 1 83 ? 11.289 6.382 -21.016 1.00 96.88 83 ILE A N 1
ATOM 649 C CA . ILE A 1 83 ? 12.267 7.005 -21.925 1.00 96.88 83 ILE A CA 1
ATOM 650 C C . ILE A 1 83 ? 12.990 5.940 -22.756 1.00 96.88 83 ILE A C 1
ATOM 652 O O . ILE A 1 83 ? 13.038 6.054 -23.983 1.00 96.88 83 ILE A O 1
ATOM 656 N N . LYS A 1 84 ? 13.497 4.874 -22.116 1.00 95.19 84 LYS A N 1
ATOM 657 C CA . LYS A 1 84 ? 14.189 3.767 -22.802 1.00 95.19 84 LYS A CA 1
ATOM 658 C C . LYS A 1 84 ? 13.315 3.154 -23.901 1.00 95.19 84 LYS A C 1
ATOM 660 O O . LYS A 1 84 ? 13.760 3.005 -25.040 1.00 95.19 84 LYS A O 1
ATOM 665 N N . ARG A 1 85 ? 12.042 2.873 -23.594 1.00 95.06 85 ARG A N 1
ATOM 666 C CA . ARG A 1 85 ? 11.077 2.322 -24.560 1.00 95.06 85 ARG A CA 1
ATOM 667 C C . ARG A 1 85 ? 10.815 3.277 -25.726 1.00 95.06 85 ARG A C 1
ATOM 669 O O . ARG A 1 85 ? 10.770 2.842 -26.876 1.00 95.06 85 ARG A O 1
ATOM 676 N N . GLN A 1 86 ? 10.643 4.570 -25.454 1.00 96.12 86 GLN A N 1
ATOM 677 C CA . GLN A 1 86 ? 10.439 5.568 -26.508 1.00 96.12 86 GLN A CA 1
ATOM 678 C C . GLN A 1 86 ? 11.668 5.701 -27.416 1.00 96.12 86 GLN A C 1
ATOM 680 O O . GLN A 1 86 ? 11.513 5.804 -28.633 1.00 96.12 86 GLN A O 1
ATOM 685 N N . GLY A 1 87 ? 12.875 5.658 -26.844 1.00 96.19 87 GLY A N 1
ATOM 686 C CA . GLY A 1 87 ? 14.131 5.662 -27.592 1.00 96.19 87 GLY A CA 1
ATOM 687 C C . GLY A 1 87 ? 14.244 4.467 -28.538 1.00 96.19 87 GLY A C 1
ATOM 688 O O . GLY A 1 87 ? 14.460 4.657 -29.734 1.00 96.19 87 GLY A O 1
ATOM 689 N N . ALA A 1 88 ? 13.997 3.253 -28.035 1.00 94.88 88 ALA A N 1
ATOM 690 C CA . ALA A 1 88 ? 14.000 2.033 -28.843 1.00 94.88 88 ALA A CA 1
ATOM 691 C C . ALA A 1 88 ? 12.967 2.086 -29.982 1.00 94.88 88 ALA A C 1
ATOM 693 O O . ALA A 1 88 ? 13.299 1.794 -31.127 1.00 94.88 88 ALA A O 1
ATOM 694 N N . ARG A 1 89 ? 11.740 2.555 -29.705 1.00 94.62 89 ARG A N 1
ATOM 695 C CA . ARG A 1 89 ? 10.700 2.734 -30.734 1.00 94.62 89 ARG A CA 1
ATOM 696 C C . ARG A 1 89 ? 11.129 3.722 -31.819 1.00 94.62 89 ARG A C 1
ATOM 698 O O . ARG A 1 89 ? 10.915 3.463 -32.999 1.00 94.62 89 ARG A O 1
ATOM 705 N N . LYS A 1 90 ? 11.717 4.861 -31.437 1.00 95.00 90 LYS A N 1
ATOM 706 C CA . LYS A 1 90 ? 12.216 5.859 -32.397 1.00 95.00 90 LYS A CA 1
ATOM 707 C C . LYS A 1 90 ? 13.369 5.307 -33.235 1.00 95.00 90 LYS A C 1
ATOM 709 O O . LYS A 1 90 ? 13.419 5.600 -34.424 1.00 95.00 90 LYS A O 1
ATOM 714 N N . LYS A 1 91 ? 14.265 4.517 -32.635 1.00 94.19 91 LYS A N 1
ATOM 715 C CA . LYS A 1 91 ? 15.363 3.843 -33.341 1.00 94.19 91 LYS A CA 1
ATOM 716 C C . LYS A 1 91 ? 14.828 2.833 -34.363 1.00 94.19 91 LYS A C 1
ATOM 718 O O . LYS A 1 91 ? 15.129 2.980 -35.540 1.00 94.19 91 LYS A O 1
ATOM 723 N N . ALA A 1 92 ? 13.933 1.935 -33.951 1.00 92.69 92 ALA A N 1
ATOM 724 C CA . ALA A 1 92 ? 13.299 0.966 -34.849 1.00 92.69 92 ALA A CA 1
ATOM 725 C C . ALA A 1 92 ? 12.521 1.644 -35.995 1.00 92.69 92 ALA A C 1
ATOM 727 O O . ALA A 1 92 ? 12.573 1.206 -37.141 1.00 92.69 92 ALA A O 1
ATOM 728 N N . LEU A 1 93 ? 11.840 2.765 -35.723 1.00 93.50 93 LEU A N 1
ATOM 729 C CA . LEU A 1 93 ? 11.148 3.538 -36.762 1.00 93.50 93 LEU A CA 1
ATOM 730 C C . LEU A 1 93 ? 12.115 4.171 -37.776 1.00 93.50 93 LEU A C 1
ATOM 732 O O . LEU A 1 93 ? 11.730 4.413 -38.913 1.00 93.50 93 LEU A O 1
ATOM 736 N N . ARG A 1 94 ? 13.351 4.491 -37.377 1.00 90.62 94 ARG A N 1
ATOM 737 C CA . ARG A 1 94 ? 14.375 4.988 -38.307 1.00 90.62 94 ARG A CA 1
ATOM 738 C C . ARG A 1 94 ? 14.942 3.853 -39.150 1.00 90.62 94 ARG A C 1
ATOM 740 O O . ARG A 1 94 ? 15.066 4.032 -40.349 1.00 90.62 94 ARG A O 1
ATOM 747 N N . GLU A 1 95 ? 15.229 2.707 -38.539 1.00 89.75 95 GLU A N 1
ATOM 748 C CA . GLU A 1 95 ? 15.761 1.521 -39.226 1.00 89.75 95 GLU A CA 1
ATOM 749 C C . GLU A 1 95 ? 14.774 0.995 -40.278 1.00 89.75 95 GLU A C 1
ATOM 751 O O . GLU A 1 95 ? 15.142 0.854 -41.436 1.00 89.75 95 GLU A O 1
ATOM 756 N N . THR A 1 96 ? 13.492 0.858 -39.925 1.00 86.56 96 THR A N 1
ATOM 757 C CA . THR A 1 96 ? 12.420 0.469 -40.870 1.00 86.56 96 THR A CA 1
ATOM 758 C C . THR A 1 96 ? 12.189 1.477 -42.000 1.00 86.56 96 THR A C 1
ATOM 760 O O . THR A 1 96 ? 11.707 1.111 -43.065 1.00 86.56 96 THR A O 1
ATOM 763 N N . LYS A 1 97 ? 12.523 2.757 -41.795 1.00 78.12 97 LYS A N 1
ATOM 764 C CA . LYS A 1 97 ? 12.443 3.791 -42.840 1.00 78.12 97 LYS A CA 1
ATOM 765 C C . LYS A 1 97 ? 13.685 3.859 -43.729 1.00 78.12 97 LYS A C 1
ATOM 767 O O . LYS A 1 97 ? 13.622 4.503 -44.769 1.00 78.12 97 LYS A O 1
ATOM 772 N N . HIS A 1 98 ? 14.800 3.271 -43.301 1.00 63.25 98 HIS A N 1
ATOM 773 C CA . HIS A 1 98 ? 16.089 3.349 -43.988 1.00 63.25 98 HIS A CA 1
ATOM 774 C C . HIS A 1 98 ? 16.457 2.036 -44.699 1.00 63.25 98 HIS A C 1
ATOM 776 O O . HIS A 1 98 ? 17.581 1.914 -45.180 1.00 63.25 98 HIS A O 1
ATOM 782 N N . GLU A 1 99 ? 15.535 1.069 -44.775 1.00 50.19 99 GLU A N 1
ATOM 783 C CA . GLU A 1 99 ? 15.681 -0.138 -45.591 1.00 50.19 99 GLU A CA 1
ATOM 784 C C . GLU A 1 99 ? 15.682 0.272 -47.081 1.00 50.19 99 GLU A C 1
ATOM 786 O O . GLU A 1 99 ? 14.667 0.774 -47.577 1.00 50.19 99 GLU A O 1
ATOM 791 N N . PRO A 1 100 ? 16.819 0.172 -47.799 1.00 54.09 100 PRO A N 1
ATOM 792 C CA . PRO A 1 100 ? 16.873 0.529 -49.207 1.00 54.09 100 PRO A CA 1
ATOM 793 C C . PRO A 1 100 ? 16.200 -0.571 -50.033 1.00 54.09 100 PRO A C 1
ATOM 795 O O . PRO A 1 100 ? 16.480 -1.754 -49.851 1.00 54.09 100 PRO A O 1
ATOM 798 N N . ALA A 1 101 ? 15.332 -0.171 -50.965 1.00 52.28 101 ALA A N 1
ATOM 799 C CA . ALA A 1 101 ? 14.777 -1.063 -51.975 1.00 52.28 101 ALA A CA 1
ATOM 800 C C . ALA A 1 101 ? 15.920 -1.788 -52.709 1.00 52.28 101 ALA A C 1
ATOM 802 O O . ALA A 1 101 ? 16.784 -1.143 -53.308 1.00 52.28 101 ALA A O 1
ATOM 803 N N . LEU A 1 102 ? 15.928 -3.121 -52.641 1.00 54.03 102 LEU A N 1
ATOM 804 C CA . LEU A 1 102 ? 16.808 -3.965 -53.447 1.00 54.03 102 LEU A CA 1
ATOM 805 C C . LEU A 1 102 ? 16.599 -3.611 -54.932 1.00 54.03 102 LEU A C 1
ATOM 807 O O . LEU A 1 102 ? 15.452 -3.618 -55.386 1.00 54.03 102 LEU A O 1
ATOM 811 N N . PRO A 1 103 ? 17.649 -3.280 -55.705 1.00 50.19 103 PRO A N 1
ATOM 812 C CA . PRO A 1 103 ? 17.491 -3.075 -57.132 1.00 50.19 103 PRO A CA 1
ATOM 813 C C . PRO A 1 103 ? 17.343 -4.435 -57.818 1.00 50.19 103 PRO A C 1
ATOM 815 O O . PRO A 1 103 ? 18.311 -5.165 -58.020 1.00 50.19 103 PRO A O 1
ATOM 818 N N . ASP A 1 104 ? 16.106 -4.741 -58.187 1.00 53.09 104 ASP A N 1
ATOM 819 C CA . ASP A 1 104 ? 15.735 -5.796 -59.121 1.00 53.09 104 ASP A CA 1
ATOM 820 C C . ASP A 1 104 ? 16.208 -5.391 -60.525 1.00 53.09 104 ASP A C 1
ATOM 822 O O . ASP A 1 104 ? 15.599 -4.522 -61.153 1.00 53.09 104 ASP A O 1
ATOM 826 N N . LYS A 1 105 ? 17.334 -5.938 -61.000 1.00 46.97 105 LYS A N 1
ATOM 827 C CA . LYS A 1 105 ? 17.706 -5.913 -62.426 1.00 46.97 105 LYS A CA 1
ATOM 828 C C . LYS A 1 105 ? 18.458 -7.182 -62.817 1.00 46.97 105 LYS A C 1
ATOM 830 O O . LYS A 1 105 ? 19.682 -7.197 -62.916 1.00 46.97 105 LYS A O 1
ATOM 835 N N . GLU A 1 106 ? 17.686 -8.216 -63.137 1.00 56.88 106 GLU A N 1
ATOM 836 C CA . GLU A 1 106 ? 18.013 -9.115 -64.244 1.00 56.88 106 GLU A CA 1
ATOM 837 C C . GLU A 1 106 ? 18.305 -8.278 -65.503 1.00 56.88 106 GLU A C 1
ATOM 839 O O . GLU A 1 106 ? 17.452 -7.514 -65.961 1.00 56.88 106 GLU A O 1
ATOM 844 N N . GLN A 1 107 ? 19.494 -8.420 -66.096 1.00 49.41 107 GLN A N 1
ATOM 845 C CA . GLN A 1 107 ? 19.745 -7.979 -67.470 1.00 49.41 107 GLN A CA 1
ATOM 846 C C . GLN A 1 107 ? 20.489 -9.069 -68.249 1.00 49.41 107 GLN A C 1
ATOM 848 O O . GLN A 1 107 ? 21.620 -9.436 -67.944 1.00 49.41 107 GLN A O 1
ATOM 853 N N . LYS A 1 108 ? 19.749 -9.584 -69.237 1.00 47.25 108 LYS A N 1
ATOM 854 C CA . LYS A 1 108 ? 20.057 -10.552 -70.296 1.00 47.25 108 LYS A CA 1
ATOM 855 C C . LYS A 1 108 ? 21.514 -10.569 -70.779 1.00 47.25 108 LYS A C 1
ATOM 857 O O . LYS A 1 108 ? 22.040 -9.539 -71.192 1.00 47.25 108 LYS A O 1
ATOM 862 N N . ALA A 1 109 ? 22.074 -11.776 -70.863 1.00 41.28 109 ALA A N 1
ATOM 863 C CA . ALA A 1 109 ? 23.170 -12.100 -71.772 1.00 41.28 109 ALA A CA 1
ATOM 864 C C . ALA A 1 109 ? 22.650 -12.112 -73.224 1.00 41.28 109 ALA A C 1
ATOM 866 O O . ALA A 1 109 ? 21.560 -12.631 -73.483 1.00 41.28 109 ALA A O 1
ATOM 867 N N . ALA A 1 110 ? 23.422 -11.507 -74.126 1.00 48.97 110 ALA A N 1
ATOM 868 C CA . ALA A 1 110 ? 23.262 -11.541 -75.577 1.00 48.97 110 ALA A CA 1
ATOM 869 C C . ALA A 1 110 ? 24.410 -12.350 -76.188 1.00 48.97 110 ALA A C 1
ATOM 871 O O . ALA A 1 110 ? 25.514 -12.308 -75.596 1.00 48.97 110 ALA A O 1
#

Secondary structure (DSSP, 8-state):
--SS---TTPPEEEE-TTT--EEEESSTT---SSHHHHHHHHHHHHHHHT-EEEE-TTT--EEEES-TT---SSHHHHHHHHHHHHHHHHHHHHHHHS-PPP--------

Organism: NCBI:txid1531

pLDDT: mean 86.03, std 16.4, range [41.28, 97.44]